Protein AF-A0A7C6HUA8-F1 (afdb_monomer_lite)

Structure (mmCIF, N/CA/C/O backbone):
data_AF-A0A7C6HUA8-F1
#
_entry.id   AF-A0A7C6HUA8-F1
#
loop_
_atom_site.group_PDB
_atom_site.id
_atom_site.type_symbol
_atom_site.label_atom_id
_atom_site.label_alt_id
_atom_site.label_comp_id
_atom_site.label_asym_id
_atom_site.label_entity_id
_atom_site.label_seq_id
_atom_site.pdbx_PDB_ins_code
_atom_site.Cartn_x
_atom_site.Cartn_y
_atom_site.Cartn_z
_atom_site.occupancy
_atom_site.B_iso_or_equiv
_atom_site.auth_seq_id
_atom_site.auth_comp_id
_atom_site.auth_asym_id
_atom_site.auth_atom_id
_atom_site.pdbx_PDB_model_num
ATOM 1 N N . MET A 1 1 ? -9.044 -7.304 -18.964 1.00 63.03 1 MET A N 1
ATOM 2 C CA . MET A 1 1 ? -9.308 -6.226 -17.985 1.00 63.03 1 MET A CA 1
ATOM 3 C C . MET A 1 1 ? -9.725 -6.822 -16.642 1.00 63.03 1 MET A C 1
ATOM 5 O O . MET A 1 1 ? -9.085 -6.527 -15.642 1.00 63.03 1 MET A O 1
ATOM 9 N N . ASP A 1 2 ? -10.667 -7.765 -16.635 1.00 81.69 2 ASP A N 1
ATOM 10 C CA . ASP A 1 2 ? -11.248 -8.380 -15.423 1.00 81.69 2 ASP A CA 1
ATOM 11 C C . ASP A 1 2 ? -10.225 -8.995 -14.455 1.00 81.69 2 ASP A C 1
ATOM 13 O O . ASP A 1 2 ? -10.298 -8.788 -13.246 1.00 81.69 2 ASP A O 1
ATOM 17 N N . ARG A 1 3 ? -9.208 -9.692 -14.979 1.00 88.62 3 ARG A N 1
ATOM 18 C CA . ARG A 1 3 ? -8.168 -10.326 -14.149 1.00 88.62 3 ARG A CA 1
ATOM 19 C C . ARG A 1 3 ? -7.319 -9.315 -13.377 1.00 88.62 3 ARG A C 1
ATOM 21 O O . ARG A 1 3 ? -6.957 -9.579 -12.239 1.00 88.62 3 ARG A O 1
ATOM 28 N N . LEU A 1 4 ? -7.012 -8.163 -13.976 1.00 83.81 4 LEU A N 1
ATOM 29 C CA . LEU A 1 4 ? -6.157 -7.152 -13.348 1.00 83.81 4 LEU A CA 1
ATOM 30 C C . LEU A 1 4 ? -6.901 -6.452 -12.209 1.00 83.81 4 LEU A C 1
ATOM 32 O O . LEU A 1 4 ? -6.355 -6.307 -11.120 1.00 83.81 4 LEU A O 1
ATOM 36 N N . VAL A 1 5 ? -8.176 -6.117 -12.425 1.00 89.12 5 VAL A N 1
ATOM 37 C CA . VAL A 1 5 ? -9.053 -5.584 -11.372 1.00 89.12 5 VAL A CA 1
ATOM 38 C C . VAL A 1 5 ? -9.175 -6.579 -10.218 1.00 89.12 5 VAL A C 1
ATOM 40 O O . VAL A 1 5 ? -9.035 -6.194 -9.060 1.00 89.12 5 VAL A O 1
ATOM 43 N N . MET A 1 6 ? -9.355 -7.868 -10.519 1.00 92.94 6 MET A N 1
ATOM 44 C CA . MET A 1 6 ? -9.436 -8.912 -9.496 1.00 92.94 6 MET A CA 1
ATOM 45 C C . MET A 1 6 ? -8.150 -9.009 -8.666 1.00 92.94 6 MET A C 1
ATOM 47 O O . MET A 1 6 ? -8.218 -9.076 -7.442 1.00 92.94 6 MET A O 1
ATOM 51 N N . VAL A 1 7 ? -6.978 -8.954 -9.309 1.00 92.69 7 VAL A N 1
ATOM 52 C CA . VAL A 1 7 ? -5.682 -8.954 -8.611 1.00 92.69 7 VAL A CA 1
ATOM 53 C C . VAL A 1 7 ? -5.550 -7.736 -7.696 1.00 92.69 7 VAL A C 1
ATOM 55 O O . VAL A 1 7 ? -5.172 -7.892 -6.537 1.00 92.69 7 VAL A O 1
ATOM 58 N N . LEU A 1 8 ? -5.904 -6.538 -8.169 1.00 91.19 8 LEU A N 1
ATOM 59 C CA . LEU A 1 8 ? -5.852 -5.325 -7.346 1.00 91.19 8 LEU A CA 1
ATOM 60 C C . LEU A 1 8 ? -6.796 -5.409 -6.138 1.00 91.19 8 LEU A C 1
ATOM 62 O O . LEU A 1 8 ? -6.408 -5.023 -5.037 1.00 91.19 8 LEU A O 1
ATOM 66 N N . LEU A 1 9 ? -7.999 -5.964 -6.312 1.00 91.88 9 LEU A N 1
ATOM 67 C CA . LEU A 1 9 ? -8.942 -6.180 -5.211 1.00 91.88 9 LEU A CA 1
ATOM 68 C C . LEU A 1 9 ? -8.409 -7.178 -4.180 1.00 91.88 9 LEU A C 1
ATOM 70 O O . LEU A 1 9 ? -8.520 -6.931 -2.981 1.00 91.88 9 LEU A O 1
ATOM 74 N N . VAL A 1 10 ? -7.794 -8.278 -4.624 1.00 95.25 10 VAL A N 1
ATOM 75 C CA . VAL A 1 10 ? -7.164 -9.253 -3.720 1.00 95.25 10 VAL A CA 1
ATOM 76 C C . VAL A 1 10 ? -6.027 -8.601 -2.936 1.00 95.25 10 VAL A C 1
ATOM 78 O O . VAL A 1 10 ? -5.946 -8.771 -1.724 1.00 95.25 10 VAL A O 1
ATOM 81 N N . LEU A 1 11 ? -5.178 -7.808 -3.590 1.00 93.75 11 LEU A N 1
ATOM 82 C CA . LEU A 1 11 ? -4.091 -7.089 -2.921 1.00 93.75 11 LEU A CA 1
ATOM 83 C C . LEU A 1 11 ? -4.608 -6.068 -1.903 1.00 93.75 11 LEU A C 1
ATOM 85 O O . LEU A 1 11 ? -4.089 -5.992 -0.788 1.00 93.75 11 LEU A O 1
ATOM 89 N N . ALA A 1 12 ? -5.665 -5.331 -2.245 1.00 92.69 12 ALA A N 1
ATOM 90 C CA . ALA A 1 12 ? -6.328 -4.439 -1.302 1.00 92.69 12 ALA A CA 1
ATOM 91 C C . ALA A 1 12 ? -6.897 -5.217 -0.104 1.00 92.69 12 ALA A C 1
ATOM 93 O O . ALA A 1 12 ? -6.689 -4.819 1.043 1.00 92.69 12 ALA A O 1
ATOM 94 N N . ALA A 1 13 ? -7.531 -6.369 -0.340 1.00 93.88 13 ALA A N 1
ATOM 95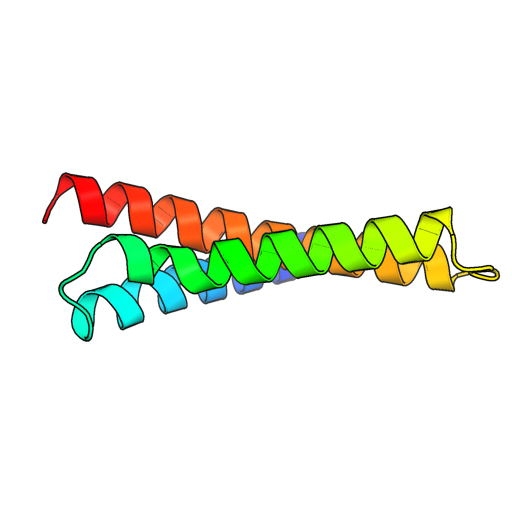 C CA . ALA A 1 13 ? -8.022 -7.242 0.723 1.00 93.88 13 ALA A CA 1
ATOM 96 C C . ALA A 1 13 ? -6.887 -7.766 1.622 1.00 93.88 13 ALA A C 1
ATOM 98 O O . ALA A 1 13 ? -7.049 -7.814 2.840 1.00 93.88 13 ALA A O 1
ATOM 99 N N . VAL A 1 14 ? -5.717 -8.090 1.062 1.00 94.75 14 VAL A N 1
ATOM 100 C CA . VAL A 1 14 ? -4.523 -8.475 1.836 1.00 94.75 14 VAL A CA 1
ATOM 101 C C . VAL A 1 14 ? -4.043 -7.320 2.720 1.00 94.75 14 VAL A C 1
ATOM 103 O O . VAL A 1 14 ? -3.787 -7.522 3.907 1.00 94.75 14 VAL A O 1
ATOM 106 N N . GLY A 1 15 ? -3.970 -6.097 2.186 1.00 91.81 15 GLY A N 1
ATOM 107 C CA . GLY A 1 15 ? -3.607 -4.908 2.966 1.00 91.81 15 GLY A CA 1
ATOM 108 C C . GLY A 1 15 ? -4.589 -4.619 4.107 1.00 91.81 15 GLY A C 1
ATOM 109 O O . GLY A 1 15 ? -4.180 -4.348 5.243 1.00 91.81 15 GLY A O 1
ATOM 110 N N . ALA A 1 16 ? -5.884 -4.742 3.817 1.00 91.62 16 ALA A N 1
ATOM 111 C CA . ALA A 1 16 ? -6.974 -4.634 4.780 1.00 91.62 16 ALA A CA 1
ATOM 112 C C . ALA A 1 16 ? -6.854 -5.679 5.901 1.00 91.62 16 ALA A C 1
ATOM 114 O O . ALA A 1 16 ? -6.874 -5.333 7.085 1.00 91.62 16 ALA A O 1
ATOM 115 N N . LEU A 1 17 ? -6.652 -6.947 5.532 1.00 93.69 17 LEU A N 1
ATOM 116 C CA . LEU A 1 17 ? -6.480 -8.057 6.466 1.00 93.69 17 LEU A CA 1
ATOM 117 C C . LEU A 1 17 ? -5.252 -7.856 7.360 1.00 93.69 17 LEU A C 1
ATOM 119 O O . LEU A 1 17 ? -5.328 -8.091 8.564 1.00 93.69 17 LEU A O 1
ATOM 123 N N . ALA A 1 18 ? -4.142 -7.359 6.809 1.00 91.44 18 ALA A N 1
ATOM 124 C CA . ALA A 1 18 ? -2.952 -7.038 7.590 1.00 91.44 18 ALA A CA 1
ATOM 125 C C . ALA A 1 18 ? -3.235 -5.968 8.660 1.00 91.44 18 ALA A C 1
ATOM 127 O O . ALA A 1 18 ? -2.828 -6.133 9.809 1.00 91.44 18 ALA A O 1
ATOM 128 N N . SER A 1 19 ? -3.977 -4.905 8.316 1.00 90.38 19 SER A N 1
ATOM 129 C CA . SER A 1 19 ? -4.377 -3.870 9.288 1.00 90.38 19 SER A CA 1
ATOM 130 C C . SER A 1 19 ? -5.261 -4.458 10.389 1.00 90.38 19 SER A C 1
ATOM 132 O O . SER A 1 19 ? -5.029 -4.233 11.578 1.00 90.38 19 SER A O 1
ATOM 134 N N . PHE A 1 20 ? -6.237 -5.279 9.993 1.00 90.94 20 PHE A N 1
ATOM 135 C CA . PHE A 1 20 ? -7.148 -5.945 10.916 1.00 90.94 20 PHE A CA 1
ATOM 136 C C . PHE A 1 20 ? -6.409 -6.870 11.889 1.00 90.94 20 PHE A C 1
ATOM 138 O O . PHE A 1 20 ? -6.583 -6.745 13.102 1.00 90.94 20 PHE A O 1
ATOM 145 N N . LEU A 1 21 ? -5.529 -7.744 11.393 1.00 92.25 21 LEU A N 1
ATOM 146 C CA . LEU A 1 21 ? -4.716 -8.617 12.240 1.00 92.25 21 LEU A CA 1
ATOM 147 C C . LEU A 1 21 ? -3.849 -7.804 13.205 1.00 92.25 21 LEU A C 1
ATOM 149 O O . LEU A 1 21 ? -3.864 -8.066 14.407 1.00 92.25 21 LEU A O 1
ATOM 153 N N . LEU A 1 22 ? -3.156 -6.770 12.722 1.00 90.38 22 LEU A N 1
ATOM 154 C CA . LEU A 1 22 ? -2.333 -5.914 13.578 1.00 90.38 22 LEU A CA 1
ATOM 155 C C . LEU A 1 22 ? -3.157 -5.221 14.667 1.00 90.38 22 LEU A C 1
ATOM 157 O O . LEU A 1 22 ? -2.680 -5.107 15.794 1.00 90.38 22 LEU A O 1
ATOM 161 N N . SER A 1 23 ? -4.400 -4.831 14.381 1.00 88.38 23 SER A N 1
ATOM 162 C CA . SER A 1 23 ? -5.302 -4.268 15.393 1.00 88.38 23 SER A CA 1
ATOM 163 C C . SER A 1 23 ? -5.692 -5.246 16.492 1.00 88.38 23 SER A C 1
ATOM 165 O O . SER A 1 23 ? -5.893 -4.842 17.638 1.00 88.38 23 SER A O 1
ATOM 167 N N . ARG A 1 24 ? -5.722 -6.546 16.180 1.00 88.00 24 ARG A N 1
ATOM 168 C CA . ARG A 1 24 ? -6.010 -7.589 17.162 1.00 88.00 24 ARG A CA 1
ATOM 169 C C . ARG A 1 24 ? -4.845 -7.833 18.118 1.00 88.00 24 ARG A C 1
ATOM 171 O O . ARG A 1 24 ? -5.084 -8.083 19.297 1.00 88.00 24 ARG A O 1
ATOM 178 N N . PHE A 1 25 ? -3.608 -7.761 17.627 1.00 89.19 25 PHE A N 1
ATOM 179 C CA . PHE A 1 25 ? -2.408 -8.048 18.423 1.00 89.19 25 PHE A CA 1
ATOM 180 C C . PHE A 1 25 ? -1.810 -6.805 19.095 1.00 89.19 25 PHE A C 1
ATOM 182 O O . PHE A 1 25 ? -1.260 -6.900 20.192 1.00 89.19 25 PHE A O 1
ATOM 189 N N . PHE A 1 26 ? -1.932 -5.628 18.477 1.00 89.62 26 PHE A N 1
ATOM 190 C CA . PHE A 1 26 ? -1.283 -4.403 18.936 1.00 89.62 26 PHE A CA 1
ATOM 191 C C . PHE A 1 26 ? -2.297 -3.326 19.317 1.00 89.62 26 PHE A C 1
ATOM 193 O O . PHE A 1 26 ? -3.026 -2.807 18.479 1.00 89.62 26 PHE A O 1
ATOM 200 N N . LYS A 1 27 ? -2.260 -2.886 20.582 1.00 82.69 27 LYS A N 1
ATOM 201 C CA . LYS A 1 27 ? -3.092 -1.771 21.080 1.00 82.69 27 LYS A CA 1
ATOM 202 C C . LYS A 1 27 ? -2.666 -0.399 20.538 1.00 82.69 27 LYS A C 1
ATOM 204 O O . LYS A 1 27 ? -3.445 0.550 20.557 1.00 82.69 27 LYS A O 1
ATOM 209 N N . ARG A 1 28 ? -1.410 -0.258 20.097 1.00 86.75 28 ARG A N 1
ATOM 210 C CA . ARG A 1 28 ? -0.875 1.018 19.602 1.00 86.75 28 ARG A CA 1
ATOM 211 C C . ARG A 1 28 ? -1.321 1.246 18.156 1.00 86.75 28 ARG A C 1
ATOM 213 O O . ARG A 1 28 ? -0.791 0.624 17.242 1.00 86.75 28 ARG A O 1
ATOM 220 N N . LYS A 1 29 ? -2.236 2.201 17.965 1.00 83.88 29 LYS A N 1
ATOM 221 C CA . LYS A 1 29 ? -2.895 2.513 16.680 1.00 83.88 29 LYS A CA 1
ATOM 222 C C . LYS A 1 29 ? -1.935 2.822 15.521 1.00 83.88 29 LYS A C 1
ATOM 224 O O . LYS A 1 29 ? -2.266 2.557 14.374 1.00 83.88 29 LYS A O 1
ATOM 229 N N . TRP A 1 30 ? -0.744 3.362 15.793 1.00 86.38 30 TRP A N 1
ATOM 230 C CA . TRP A 1 30 ? 0.234 3.679 14.742 1.00 86.38 30 TRP A CA 1
ATOM 231 C C . TRP A 1 30 ? 0.820 2.428 14.0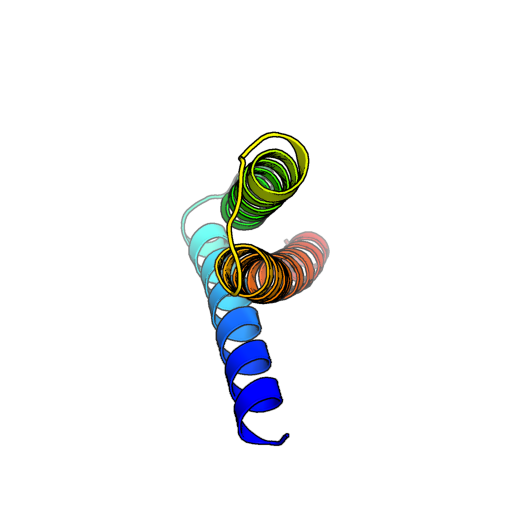67 1.00 86.38 30 TRP A C 1
ATOM 233 O O . TRP A 1 30 ? 1.176 2.486 12.894 1.00 86.38 30 TRP A O 1
ATOM 243 N N . ILE A 1 31 ? 0.865 1.288 14.769 1.00 89.38 31 ILE A N 1
ATOM 244 C CA . ILE A 1 31 ? 1.427 0.031 14.246 1.00 89.38 31 ILE A CA 1
ATOM 245 C C . ILE A 1 31 ? 0.556 -0.522 13.110 1.00 89.38 31 ILE A C 1
ATOM 247 O O . ILE A 1 31 ? 1.058 -1.178 12.203 1.00 89.38 31 ILE A O 1
ATOM 251 N N . TRP A 1 32 ? -0.742 -0.212 13.100 1.00 89.81 32 TRP A N 1
ATOM 252 C CA . TRP A 1 32 ? -1.688 -0.724 12.102 1.00 89.81 32 TRP A CA 1
ATOM 253 C C . TRP A 1 32 ? -1.405 -0.202 10.688 1.00 89.81 32 TRP A C 1
ATOM 255 O O . TRP A 1 32 ? -1.772 -0.851 9.710 1.00 89.81 32 TRP A O 1
ATOM 265 N N . TYR A 1 33 ? -0.712 0.938 10.595 1.00 90.19 33 TYR A N 1
ATOM 266 C CA . TYR A 1 33 ? -0.309 1.589 9.347 1.00 90.19 33 TYR A CA 1
ATOM 267 C C . TYR A 1 33 ? 1.105 1.198 8.897 1.00 90.19 33 TYR A C 1
ATOM 269 O O . TYR A 1 33 ? 1.589 1.690 7.879 1.00 90.19 33 TYR A O 1
ATOM 277 N N . PHE A 1 34 ? 1.785 0.310 9.629 1.00 91.50 34 PHE A N 1
ATOM 278 C CA . PHE A 1 34 ? 3.129 -0.146 9.279 1.00 91.50 34 PHE A CA 1
ATOM 279 C C . PHE A 1 34 ? 3.210 -0.795 7.883 1.00 91.50 34 PHE A C 1
ATOM 281 O O . PHE A 1 34 ? 4.133 -0.459 7.139 1.00 91.50 34 PHE A O 1
ATOM 288 N N . PRO A 1 35 ? 2.239 -1.631 7.450 1.00 91.94 35 PRO A N 1
ATOM 289 C CA . PRO A 1 35 ? 2.232 -2.155 6.084 1.00 91.94 35 PRO A CA 1
ATOM 290 C C . PRO A 1 35 ? 2.133 -1.047 5.031 1.00 91.94 35 PRO A C 1
ATOM 292 O O . PRO A 1 35 ? 2.807 -1.113 4.006 1.00 91.94 35 PRO A O 1
ATOM 295 N N . SER A 1 36 ? 1.349 0.002 5.303 1.00 94.25 36 SER A N 1
ATOM 296 C CA . SER A 1 36 ? 1.254 1.166 4.416 1.00 94.25 36 SER A CA 1
ATOM 297 C C . SER A 1 36 ? 2.572 1.930 4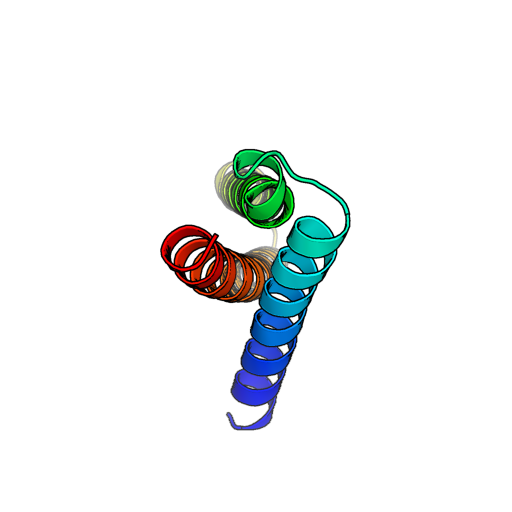.325 1.00 94.25 36 SER A C 1
ATOM 299 O O . SER A 1 36 ? 2.986 2.296 3.230 1.00 94.25 36 SER A O 1
ATOM 301 N N . LEU A 1 37 ? 3.260 2.132 5.454 1.00 94.62 37 LEU A N 1
ATOM 302 C CA . LEU A 1 37 ? 4.568 2.789 5.480 1.00 94.62 37 LEU A CA 1
ATOM 303 C C . LEU A 1 37 ? 5.589 2.027 4.624 1.00 94.62 37 LEU A C 1
ATOM 305 O O . LEU A 1 37 ? 6.277 2.633 3.806 1.00 94.62 37 LEU A O 1
ATOM 309 N N . ILE A 1 38 ? 5.645 0.698 4.765 1.00 94.44 38 ILE A N 1
ATOM 310 C CA . ILE A 1 38 ? 6.503 -0.156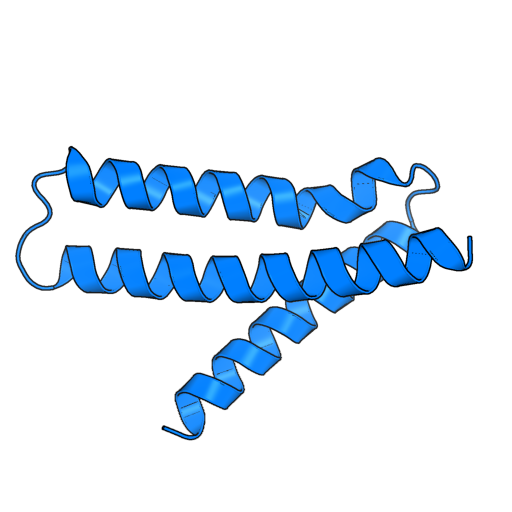 3.933 1.00 94.44 38 ILE A CA 1
ATOM 311 C C . ILE A 1 38 ? 6.108 -0.043 2.457 1.00 94.44 38 ILE A C 1
ATOM 313 O O . ILE A 1 38 ? 6.979 0.130 1.609 1.00 94.44 38 ILE A O 1
ATOM 317 N N . GLY A 1 39 ? 4.812 -0.098 2.141 1.00 94.25 39 GLY A N 1
ATOM 318 C CA . GLY A 1 39 ? 4.325 0.030 0.767 1.00 94.25 39 GLY A CA 1
ATOM 319 C C . GLY A 1 39 ? 4.741 1.349 0.112 1.00 94.25 39 GLY A C 1
ATOM 320 O O . GLY A 1 39 ? 5.210 1.348 -1.022 1.00 94.25 39 GLY A O 1
ATOM 321 N N . VAL A 1 40 ? 4.661 2.465 0.841 1.00 96.31 40 VAL A N 1
ATOM 322 C CA . VAL A 1 40 ? 5.127 3.775 0.357 1.00 96.31 40 VAL A CA 1
ATOM 323 C C . VAL A 1 40 ? 6.637 3.775 0.110 1.00 96.31 40 VAL A C 1
ATOM 325 O O . VAL A 1 40 ? 7.077 4.258 -0.931 1.00 96.31 40 VAL A O 1
ATOM 328 N N . LEU A 1 41 ? 7.435 3.196 1.013 1.00 96.25 41 LEU A N 1
ATOM 329 C CA . LEU A 1 41 ? 8.886 3.081 0.819 1.00 96.25 41 LEU A CA 1
ATOM 330 C C . LEU A 1 41 ? 9.239 2.247 -0.421 1.00 96.25 41 LEU A C 1
ATOM 332 O O . LEU A 1 41 ? 10.144 2.617 -1.165 1.00 96.25 41 LEU A O 1
ATOM 336 N N . ILE A 1 42 ? 8.503 1.160 -0.672 1.00 94.31 42 ILE A N 1
ATOM 337 C CA . ILE A 1 42 ? 8.666 0.323 -1.868 1.00 94.31 42 ILE A CA 1
ATOM 338 C C . ILE A 1 42 ? 8.359 1.126 -3.138 1.00 94.31 42 ILE A C 1
ATOM 340 O O . ILE A 1 42 ? 9.141 1.085 -4.086 1.00 94.31 42 ILE A O 1
ATOM 344 N N . ILE A 1 43 ? 7.263 1.891 -3.148 1.00 96.31 43 ILE A N 1
ATOM 345 C CA . ILE A 1 43 ? 6.899 2.743 -4.290 1.00 96.31 43 ILE A CA 1
ATOM 346 C C . ILE A 1 43 ? 8.001 3.772 -4.557 1.00 96.31 43 ILE A C 1
ATOM 348 O O . ILE A 1 43 ? 8.433 3.918 -5.696 1.00 96.31 43 ILE A O 1
ATOM 352 N N . ILE A 1 44 ? 8.498 4.448 -3.516 1.00 95.81 44 ILE A N 1
ATOM 353 C CA . ILE A 1 44 ? 9.596 5.416 -3.649 1.00 95.81 44 ILE A CA 1
ATOM 354 C C . ILE A 1 44 ? 10.839 4.739 -4.229 1.00 95.81 44 ILE A C 1
ATOM 356 O O . ILE A 1 44 ? 11.439 5.265 -5.163 1.00 95.81 44 ILE A O 1
ATO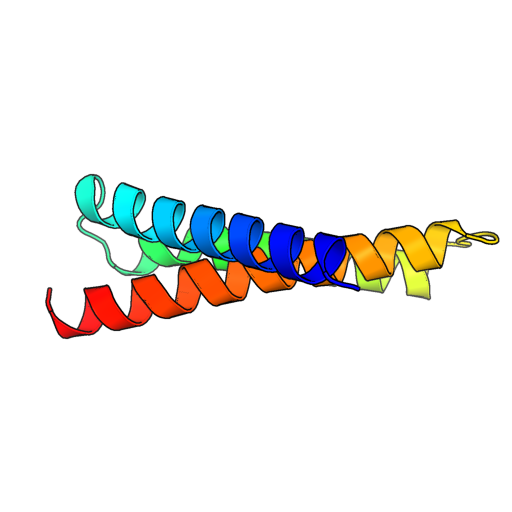M 360 N N . TYR A 1 45 ? 11.210 3.567 -3.714 1.00 94.31 45 TYR A N 1
ATOM 361 C CA . TYR A 1 45 ? 12.359 2.814 -4.207 1.00 94.31 45 TYR A CA 1
ATOM 362 C C . TYR A 1 45 ? 12.235 2.481 -5.700 1.00 94.31 45 TYR A C 1
ATOM 364 O O . TYR A 1 45 ? 13.178 2.711 -6.458 1.00 94.31 45 TYR A O 1
ATOM 372 N N . TYR A 1 46 ? 11.074 1.997 -6.146 1.00 93.62 46 TYR A N 1
ATOM 373 C CA . TYR A 1 46 ? 10.844 1.694 -7.559 1.00 93.62 46 TYR A CA 1
ATOM 374 C C . TYR A 1 46 ? 10.826 2.945 -8.433 1.00 93.62 46 TYR A C 1
ATOM 376 O O . TYR A 1 46 ? 11.428 2.929 -9.504 1.00 93.62 46 TYR A O 1
ATOM 384 N N . SER A 1 47 ? 10.234 4.047 -7.970 1.00 91.56 47 SER A N 1
ATOM 385 C CA . SER A 1 47 ? 10.280 5.327 -8.686 1.00 91.56 47 SER A CA 1
ATOM 386 C C . SER A 1 47 ? 11.716 5.822 -8.866 1.00 91.56 47 SER A C 1
ATOM 388 O O . SER A 1 47 ? 12.114 6.167 -9.975 1.00 91.56 47 SER A O 1
ATOM 390 N N . LEU A 1 48 ? 12.534 5.771 -7.808 1.00 92.31 48 LEU A N 1
ATOM 391 C CA . LEU A 1 48 ? 13.957 6.111 -7.892 1.00 92.31 48 LEU A CA 1
ATOM 392 C C . LEU A 1 48 ? 14.712 5.167 -8.832 1.00 92.31 48 LEU A C 1
ATOM 394 O O . LEU A 1 48 ? 15.641 5.590 -9.517 1.00 92.31 48 LEU A O 1
ATOM 398 N N . ARG A 1 49 ? 14.330 3.886 -8.883 1.00 90.25 49 ARG A N 1
ATOM 399 C CA . ARG A 1 49 ? 14.966 2.928 -9.786 1.00 90.25 49 ARG A CA 1
ATOM 400 C C . ARG A 1 49 ? 14.622 3.184 -11.249 1.00 90.25 49 ARG A C 1
ATOM 402 O O . ARG A 1 49 ? 15.504 3.008 -12.080 1.00 90.25 49 ARG A O 1
ATOM 409 N N . ILE A 1 50 ? 13.403 3.624 -11.547 1.00 88.69 50 ILE A N 1
ATOM 410 C CA . ILE A 1 50 ? 12.998 4.041 -12.895 1.00 88.69 50 ILE A CA 1
ATOM 411 C C . ILE A 1 50 ? 13.766 5.303 -13.320 1.00 88.69 50 ILE A C 1
ATOM 413 O O . ILE A 1 50 ? 14.277 5.349 -14.432 1.00 88.69 50 ILE A O 1
ATOM 417 N N . GLU A 1 51 ? 13.876 6.299 -12.436 1.00 87.19 51 GLU A N 1
ATOM 418 C CA . GLU A 1 51 ? 14.514 7.594 -12.734 1.00 87.19 51 GLU A CA 1
ATOM 419 C C . GLU A 1 51 ? 16.043 7.506 -12.863 1.00 87.19 51 GLU A C 1
ATOM 421 O O . GLU A 1 51 ? 16.631 8.033 -13.805 1.00 87.19 51 GLU A O 1
ATOM 426 N N . PHE A 1 52 ? 16.706 6.849 -11.905 1.00 88.75 52 PHE A N 1
ATOM 427 C CA . PHE A 1 52 ? 18.171 6.848 -11.794 1.00 88.75 52 PHE A CA 1
ATOM 428 C C . PHE A 1 52 ? 18.816 5.527 -12.216 1.00 88.75 52 PHE A C 1
ATOM 430 O O . PHE A 1 52 ? 20.022 5.467 -12.472 1.00 88.75 52 PHE A O 1
ATOM 437 N N . GLY A 1 53 ? 18.044 4.443 -12.259 1.00 77.75 53 GLY A N 1
ATOM 438 C CA . GLY A 1 53 ? 18.499 3.190 -12.837 1.00 77.75 53 GLY A CA 1
ATOM 439 C C . GLY A 1 53 ? 18.401 3.277 -14.352 1.00 77.75 53 GLY A C 1
ATOM 440 O O . GLY A 1 53 ? 17.374 3.688 -14.882 1.00 77.75 53 GLY A O 1
ATOM 441 N N . LYS A 1 54 ? 19.450 2.848 -15.060 1.00 76.62 54 LYS A N 1
ATOM 442 C CA . LYS A 1 54 ? 19.384 2.556 -16.500 1.00 76.62 54 LYS A CA 1
ATOM 443 C C . LYS A 1 54 ? 18.462 1.353 -16.722 1.00 76.62 54 LYS A C 1
ATOM 445 O O . LYS A 1 54 ? 18.931 0.250 -16.968 1.00 76.62 54 LYS A O 1
ATOM 450 N N . THR A 1 55 ? 17.169 1.548 -16.501 1.00 77.12 55 THR A N 1
ATOM 451 C CA . THR A 1 55 ? 16.144 0.529 -16.681 1.00 77.12 55 THR A CA 1
ATOM 452 C C . THR A 1 55 ? 15.924 0.375 -18.177 1.00 77.12 55 THR A C 1
ATOM 454 O O . THR A 1 55 ? 15.574 1.328 -18.872 1.00 77.12 55 THR A O 1
ATOM 457 N N . GLU A 1 56 ? 16.227 -0.808 -18.702 1.00 80.50 56 GLU A N 1
ATOM 458 C CA . GLU A 1 56 ? 16.172 -1.072 -20.138 1.00 80.50 56 GLU A CA 1
ATOM 459 C C . GLU A 1 56 ? 14.843 -1.740 -20.514 1.00 80.50 56 GLU A C 1
ATOM 461 O O . GLU A 1 56 ? 14.344 -2.640 -19.832 1.00 80.50 56 GLU A O 1
ATOM 466 N N . GLY A 1 57 ? 14.252 -1.302 -21.629 1.00 79.00 57 GLY A N 1
ATOM 467 C CA . GLY A 1 57 ? 13.067 -1.930 -22.216 1.00 79.00 57 GLY A CA 1
ATOM 468 C C . GLY A 1 57 ? 11.879 -2.061 -21.250 1.00 79.00 57 GLY A C 1
ATOM 469 O O . GLY A 1 57 ? 11.354 -1.073 -20.743 1.00 79.00 57 GLY A O 1
ATOM 470 N N . PHE A 1 58 ? 11.420 -3.297 -21.028 1.00 87.19 58 PHE A N 1
ATOM 471 C CA . PHE A 1 58 ? 10.208 -3.609 -20.255 1.00 87.19 58 PHE A CA 1
ATOM 472 C C . PHE A 1 58 ? 10.383 -3.550 -18.730 1.00 87.19 58 PHE A C 1
ATOM 474 O O . PHE A 1 58 ? 9.396 -3.661 -18.002 1.00 87.19 58 PHE A O 1
ATOM 481 N N . GLU A 1 59 ? 11.605 -3.365 -18.228 1.00 88.50 59 GLU A N 1
ATOM 482 C CA . GLU A 1 59 ? 11.873 -3.370 -16.787 1.00 88.50 59 GLU A CA 1
ATOM 483 C C . GLU A 1 59 ? 11.165 -2.207 -16.071 1.00 88.50 59 GLU A C 1
ATOM 485 O O . GLU A 1 59 ? 10.528 -2.400 -15.034 1.00 88.50 59 GLU A O 1
ATOM 490 N N . ALA A 1 60 ? 11.170 -1.016 -16.683 1.00 87.56 60 ALA A N 1
ATOM 491 C CA . ALA A 1 60 ? 10.465 0.160 -16.171 1.00 87.56 60 ALA A CA 1
ATOM 492 C C . ALA A 1 60 ? 8.949 -0.076 -16.049 1.00 87.56 60 ALA A C 1
ATOM 494 O O . ALA A 1 60 ? 8.324 0.335 -15.068 1.00 87.56 60 ALA A O 1
ATOM 495 N N . LEU A 1 61 ? 8.360 -0.798 -17.010 1.00 88.62 61 LEU A N 1
ATOM 496 C CA . LEU A 1 61 ? 6.943 -1.161 -16.985 1.00 88.62 61 LEU A CA 1
ATOM 497 C C . LEU A 1 61 ? 6.634 -2.124 -15.827 1.00 88.62 61 LEU A C 1
ATOM 499 O O . LEU A 1 61 ? 5.598 -2.000 -15.177 1.00 88.62 61 LEU A O 1
ATOM 503 N N . GLY A 1 62 ? 7.548 -3.059 -15.547 1.00 90.69 62 GLY A N 1
ATOM 504 C CA . GLY A 1 62 ? 7.460 -3.972 -14.409 1.00 90.69 62 GLY A CA 1
ATOM 505 C C . GLY A 1 62 ? 7.471 -3.234 -13.071 1.00 90.69 62 GLY A C 1
ATOM 506 O O . GLY A 1 62 ? 6.591 -3.463 -12.243 1.00 90.69 62 GLY A O 1
ATOM 507 N N . TYR A 1 63 ? 8.402 -2.295 -12.880 1.00 91.94 63 TYR A N 1
ATOM 508 C CA . TYR A 1 63 ? 8.449 -1.462 -11.672 1.00 91.94 63 TYR A CA 1
ATOM 509 C C . TYR A 1 63 ? 7.192 -0.608 -11.503 1.00 91.94 63 TYR A C 1
ATOM 511 O O . TYR A 1 63 ? 6.656 -0.512 -10.402 1.00 91.94 63 TYR A O 1
ATOM 519 N N . LEU A 1 64 ? 6.674 -0.043 -12.593 1.00 91.44 64 LEU A N 1
ATOM 520 C CA . LEU A 1 64 ? 5.430 0.720 -12.572 1.00 91.44 64 LEU A CA 1
ATOM 521 C C . LEU A 1 64 ? 4.238 -0.157 -12.154 1.00 91.44 64 LEU A C 1
ATOM 523 O O . LEU A 1 64 ? 3.437 0.245 -11.310 1.00 91.44 64 LEU A O 1
ATOM 527 N N . LEU A 1 65 ? 4.150 -1.383 -12.677 1.00 91.81 65 LEU A N 1
ATOM 528 C CA . LEU A 1 65 ? 3.110 -2.339 -12.298 1.00 91.81 65 LEU A CA 1
ATOM 529 C C . LEU A 1 65 ? 3.222 -2.747 -10.819 1.00 91.81 65 LEU A C 1
ATOM 531 O O . LEU A 1 65 ? 2.219 -2.772 -10.107 1.00 91.81 65 LEU A O 1
ATOM 535 N N . LEU A 1 66 ? 4.441 -3.014 -10.341 1.00 93.00 66 LEU A N 1
ATOM 536 C CA . LEU A 1 66 ? 4.711 -3.325 -8.935 1.00 93.00 66 LEU A CA 1
ATOM 537 C C . LEU A 1 66 ? 4.334 -2.162 -8.013 1.00 93.00 66 LEU A C 1
ATOM 539 O O . LEU A 1 66 ? 3.754 -2.393 -6.952 1.00 93.00 66 LEU A O 1
ATOM 543 N N . SER A 1 67 ? 4.577 -0.919 -8.430 1.00 94.44 67 SER A N 1
ATOM 544 C CA . SER A 1 67 ? 4.134 0.270 -7.700 1.00 94.44 67 SER A CA 1
ATOM 545 C C . SER A 1 67 ? 2.609 0.344 -7.590 1.00 94.44 67 SER A C 1
ATOM 547 O O . SER A 1 67 ? 2.096 0.624 -6.508 1.00 94.44 67 SER A O 1
ATOM 549 N N . PHE A 1 68 ? 1.862 0.017 -8.651 1.00 93.62 68 PHE A N 1
ATOM 550 C CA . PHE A 1 68 ? 0.395 -0.070 -8.581 1.00 93.62 68 PHE A CA 1
ATOM 551 C C . PHE A 1 68 ? -0.092 -1.189 -7.655 1.00 93.62 68 PHE A C 1
ATOM 553 O O . PHE A 1 68 ? -1.054 -1.002 -6.908 1.00 93.62 68 PHE A O 1
ATOM 560 N N . MET A 1 69 ? 0.576 -2.343 -7.666 1.00 94.12 69 MET A N 1
ATOM 561 C CA . MET A 1 69 ? 0.261 -3.452 -6.762 1.00 94.12 69 MET A CA 1
ATOM 562 C C . MET A 1 69 ? 0.513 -3.066 -5.299 1.00 94.12 69 MET A C 1
ATOM 564 O O . MET A 1 69 ? -0.345 -3.294 -4.447 1.00 94.12 69 MET A O 1
ATOM 568 N N . ALA A 1 70 ? 1.649 -2.426 -5.011 1.00 94.94 70 ALA A N 1
ATOM 569 C CA . ALA A 1 70 ? 1.959 -1.900 -3.685 1.00 94.94 70 ALA A CA 1
ATOM 570 C C . ALA A 1 70 ? 0.934 -0.842 -3.251 1.00 94.94 70 ALA A C 1
ATOM 572 O O . ALA A 1 70 ? 0.455 -0.877 -2.117 1.00 94.94 70 ALA A O 1
ATOM 573 N N . LEU A 1 71 ? 0.528 0.045 -4.164 1.00 95.62 71 LEU A N 1
ATOM 574 C CA . LEU A 1 71 ? -0.490 1.057 -3.899 1.00 95.62 71 LEU A CA 1
ATOM 575 C C . LEU A 1 71 ? -1.833 0.426 -3.510 1.00 95.62 71 LEU A C 1
ATOM 577 O O . LEU A 1 71 ? -2.460 0.885 -2.560 1.00 95.62 71 LEU A O 1
ATOM 581 N N . ALA A 1 72 ? -2.261 -0.649 -4.179 1.00 94.56 72 ALA A N 1
ATOM 582 C CA . ALA A 1 72 ? -3.493 -1.355 -3.821 1.00 94.56 72 ALA A CA 1
ATOM 583 C C . ALA A 1 72 ? -3.453 -1.897 -2.381 1.00 94.56 72 ALA A C 1
ATOM 585 O O . ALA A 1 72 ? -4.415 -1.727 -1.629 1.00 94.56 72 ALA A O 1
ATOM 586 N N . VAL A 1 73 ? -2.320 -2.477 -1.966 1.00 95.62 73 VAL A N 1
ATOM 587 C CA . VAL A 1 73 ? -2.107 -2.937 -0.582 1.00 95.62 73 VAL A CA 1
ATOM 588 C C . VAL A 1 73 ? -2.168 -1.767 0.404 1.00 95.62 73 VAL A C 1
ATOM 590 O O . VAL A 1 73 ? -2.835 -1.871 1.434 1.00 95.62 73 VAL A O 1
ATOM 593 N N . VAL A 1 74 ? -1.513 -0.643 0.087 1.00 96.56 74 VAL A N 1
ATOM 594 C CA . VAL A 1 74 ? -1.538 0.579 0.911 1.00 96.56 74 VAL A CA 1
ATOM 595 C C . VAL A 1 74 ? -2.971 1.078 1.084 1.00 96.56 74 VAL A C 1
ATOM 597 O O . VAL A 1 74 ? -3.409 1.295 2.210 1.00 96.56 74 VAL A O 1
ATOM 600 N N . VAL A 1 75 ? -3.729 1.204 -0.007 1.00 95.44 75 VAL A N 1
ATOM 601 C CA . VAL A 1 75 ? -5.118 1.685 0.026 1.00 95.44 75 VAL A CA 1
ATOM 602 C C . VAL A 1 75 ? -5.981 0.799 0.923 1.00 95.44 75 VAL A C 1
ATOM 604 O O . VAL A 1 75 ? -6.650 1.311 1.822 1.00 95.44 75 VAL A O 1
ATOM 607 N N . GLY A 1 76 ? -5.916 -0.523 0.746 1.00 92.12 76 GLY A N 1
ATOM 608 C CA . GLY A 1 76 ? -6.676 -1.456 1.578 1.00 92.12 76 GLY A CA 1
ATOM 609 C C . GLY A 1 76 ? -6.294 -1.387 3.061 1.00 92.12 76 GLY A C 1
ATOM 610 O O . GLY A 1 76 ? -7.164 -1.391 3.935 1.00 92.12 76 GLY A O 1
ATOM 611 N N . ASN A 1 77 ? -4.997 -1.262 3.358 1.00 95.50 77 ASN A N 1
ATOM 612 C CA . ASN A 1 77 ? -4.498 -1.145 4.726 1.00 95.50 77 ASN A CA 1
ATOM 613 C C . ASN A 1 77 ? -4.940 0.162 5.402 1.00 95.50 77 ASN A C 1
ATOM 615 O O . ASN A 1 77 ? -5.418 0.124 6.538 1.00 95.50 77 ASN A O 1
ATOM 619 N N . VAL A 1 78 ? -4.829 1.300 4.708 1.00 93.56 78 VAL A N 1
ATOM 620 C CA . VAL A 1 78 ? -5.255 2.612 5.219 1.00 93.56 78 VAL A CA 1
ATOM 621 C C . VAL A 1 78 ? -6.760 2.647 5.449 1.00 93.56 78 VAL A C 1
ATOM 623 O O . VAL A 1 78 ? -7.190 3.102 6.506 1.00 93.56 78 VAL A O 1
ATOM 626 N N . GLN A 1 79 ? -7.562 2.150 4.504 1.00 93.25 79 GLN A N 1
ATOM 627 C CA . GLN A 1 79 ? -9.020 2.180 4.613 1.00 93.25 79 GLN A CA 1
ATOM 628 C C . GLN A 1 79 ? -9.497 1.470 5.886 1.00 93.25 79 GLN A C 1
ATOM 630 O O . GLN A 1 79 ? -10.228 2.050 6.690 1.00 93.25 79 GLN A O 1
ATOM 635 N N . VAL A 1 80 ? -9.023 0.244 6.125 1.00 90.31 80 VAL A N 1
ATOM 636 C CA . VAL A 1 80 ? -9.368 -0.503 7.343 1.00 90.31 80 VAL A CA 1
ATOM 637 C C . VAL A 1 80 ? -8.763 0.132 8.592 1.00 90.31 80 VAL A C 1
ATOM 639 O O . VAL A 1 80 ? -9.453 0.236 9.604 1.00 90.31 80 VAL A O 1
ATOM 642 N N . GLY A 1 81 ? -7.521 0.618 8.535 1.00 87.62 81 GLY A N 1
ATOM 643 C CA . GLY A 1 81 ? -6.891 1.308 9.662 1.00 87.62 81 GLY A CA 1
ATOM 644 C C . GLY A 1 81 ? -7.667 2.551 10.114 1.00 87.62 81 GLY A C 1
ATOM 645 O O . GLY A 1 81 ? -7.790 2.796 11.318 1.00 87.62 81 GLY A O 1
ATOM 646 N N . LEU A 1 82 ? -8.224 3.316 9.168 1.00 88.44 82 LEU A N 1
ATOM 647 C CA . LEU A 1 82 ? -9.070 4.480 9.444 1.00 88.44 82 LEU A CA 1
ATOM 648 C C . LEU A 1 82 ? -10.408 4.068 10.058 1.00 88.44 82 LEU A C 1
ATOM 650 O O . LEU A 1 82 ? -10.809 4.649 11.067 1.00 88.44 82 LEU A O 1
ATOM 654 N N . HIS A 1 83 ? -11.065 3.045 9.502 1.00 87.06 83 HIS A N 1
ATOM 655 C CA . HIS A 1 83 ? -12.301 2.514 10.074 1.00 87.06 83 HIS A CA 1
ATOM 656 C C . HIS A 1 83 ? -12.077 2.008 11.504 1.00 87.06 83 HIS A C 1
ATOM 658 O O . HIS A 1 83 ? -12.780 2.431 12.412 1.00 87.06 83 HIS A O 1
ATOM 664 N N . LEU A 1 84 ? -11.050 1.193 11.750 1.00 84.38 84 LEU A N 1
ATOM 665 C CA . LEU A 1 84 ? -10.740 0.678 13.089 1.00 84.38 84 LEU A CA 1
ATOM 666 C C . LEU A 1 84 ? -10.434 1.795 14.093 1.00 84.38 84 LEU A C 1
ATOM 668 O O . LEU A 1 84 ? -10.845 1.710 15.247 1.00 84.38 84 LEU A O 1
ATOM 672 N N . LYS A 1 85 ? -9.752 2.863 13.662 1.00 76.56 85 LYS A N 1
ATOM 673 C CA . LYS A 1 85 ? -9.457 4.031 14.507 1.00 76.56 85 LYS A CA 1
ATOM 674 C C . LYS A 1 85 ? -10.715 4.809 14.918 1.00 76.56 85 LYS A C 1
ATOM 676 O O . LYS A 1 85 ? -10.667 5.498 15.931 1.00 76.56 85 LYS A O 1
ATOM 681 N N . ALA A 1 86 ? -11.796 4.736 14.143 1.00 74.06 86 ALA A N 1
ATOM 682 C CA . ALA A 1 86 ? -13.058 5.394 14.471 1.00 74.06 86 ALA A CA 1
ATOM 683 C C . ALA A 1 86 ? -13.889 4.623 15.516 1.00 74.06 86 ALA A C 1
ATOM 685 O O . ALA A 1 86 ? -14.718 5.230 16.186 1.00 74.06 86 ALA A O 1
ATOM 686 N N . PHE A 1 87 ? -13.668 3.310 15.663 1.00 64.69 87 PHE A N 1
ATOM 687 C CA . PHE A 1 87 ? -14.447 2.437 16.555 1.00 64.69 87 PHE A CA 1
ATOM 688 C C . PHE A 1 87 ? -13.722 2.039 17.856 1.00 64.69 87 PHE A C 1
ATOM 690 O O . PHE A 1 87 ? -14.385 1.713 18.839 1.00 64.69 87 PHE A O 1
ATOM 697 N N . LEU A 1 88 ? -12.383 2.050 17.866 1.00 62.81 88 LEU A N 1
ATOM 698 C CA . LEU A 1 88 ? -11.500 1.760 19.013 1.00 62.81 88 LEU A CA 1
ATOM 699 C C . LEU A 1 88 ? -10.778 3.035 19.450 1.00 62.81 88 LEU A C 1
ATOM 701 O O . LEU A 1 88 ? -10.261 3.123 20.586 1.00 62.81 88 LEU A O 1
#

Sequence (88 aa):
MDRLVMVLLVLAAVGALASFLLSRFFKRKWIWYFPSLIGVLIIIYYSLRIEFGKTEGFEALGYLLLSFMALAVVVGNVQVGLHLKAFL

Foldseek 3Di:
DVVLVVLLQVLLVVLLVQLVVCVVVDVDLVVLLVLLVVLVVLLVVLVCCLVVPPQDDCRNVVSVSSNSSSVSSNNSSVVNSVVVVVVD

Radius of gyration: 14.87 Å; chains: 1; bounding box: 34×18×43 Å

Secondary structure (DSSP, 8-stat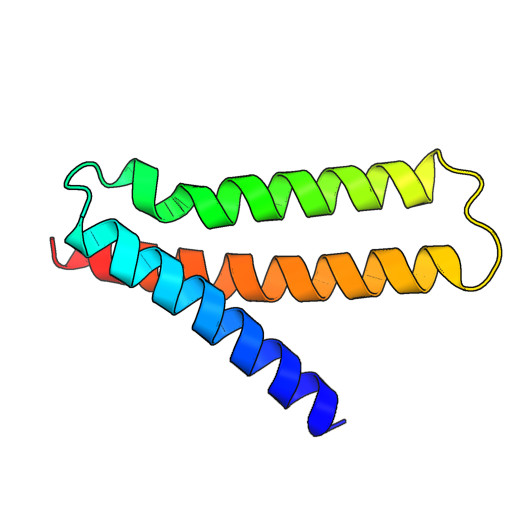e):
-HHHHHHHHHHHHHHHHHHHHHHHH---GGGGGHHHHHHHHHHHHHHHHHHHS---TTHHHHHHHHHHHHHHHHHHHHHHHHHHHHH-

pLDDT: mean 89.27, std 6.95, range [62.81, 96.56]